Protein AF-A0A2P5AJ56-F1 (afdb_monomer_lite)

Structure (mmCIF, N/CA/C/O backbone):
data_AF-A0A2P5AJ56-F1
#
_entry.id   AF-A0A2P5AJ56-F1
#
loop_
_atom_site.group_PDB
_atom_site.id
_atom_site.type_symbol
_atom_site.label_atom_id
_atom_site.label_alt_id
_atom_site.label_comp_id
_atom_site.label_asym_id
_atom_site.label_entity_id
_atom_site.label_seq_id
_atom_site.pdbx_PDB_ins_code
_atom_site.Cartn_x
_atom_site.Cartn_y
_atom_site.Cartn_z
_atom_site.occupancy
_atom_site.B_iso_or_equiv
_atom_site.auth_seq_id
_atom_site.auth_comp_id
_atom_site.auth_asym_id
_atom_site.auth_atom_id
_atom_site.pdbx_PDB_model_num
ATOM 1 N N . MET A 1 1 ? 8.607 7.417 -4.498 1.00 88.12 1 MET A N 1
ATOM 2 C CA . MET A 1 1 ? 8.682 6.164 -5.276 1.00 88.12 1 MET A CA 1
ATOM 3 C C . MET A 1 1 ? 8.207 5.000 -4.419 1.00 88.12 1 MET A C 1
ATOM 5 O O . MET A 1 1 ? 8.861 4.690 -3.429 1.00 88.12 1 MET A O 1
ATOM 9 N N . TYR A 1 2 ? 7.075 4.386 -4.770 1.00 92.12 2 TYR A N 1
ATOM 10 C CA . TYR A 1 2 ? 6.456 3.298 -3.997 1.00 92.12 2 TYR A CA 1
ATOM 11 C C . TYR A 1 2 ? 6.404 1.979 -4.772 1.00 92.12 2 TYR A C 1
ATOM 13 O O . TYR A 1 2 ? 6.659 1.938 -5.980 1.00 92.12 2 TYR A O 1
ATOM 21 N N . LEU A 1 3 ? 6.050 0.904 -4.068 1.00 91.19 3 LEU A N 1
ATOM 22 C CA . LEU A 1 3 ? 5.930 -0.431 -4.633 1.00 91.19 3 LEU A CA 1
ATOM 23 C C . LEU A 1 3 ? 4.968 -0.468 -5.826 1.00 91.19 3 LEU A C 1
ATOM 25 O O . LEU A 1 3 ? 3.826 -0.023 -5.746 1.00 91.19 3 LEU A O 1
ATOM 29 N N . GLY A 1 4 ? 5.442 -1.013 -6.948 1.00 88.62 4 GLY A N 1
ATOM 30 C CA . GLY A 1 4 ? 4.676 -1.075 -8.199 1.00 88.62 4 GLY A CA 1
ATOM 31 C C . GLY A 1 4 ? 4.714 0.204 -9.037 1.00 88.62 4 GLY A C 1
ATOM 32 O O . GLY A 1 4 ? 4.020 0.280 -10.048 1.00 88.62 4 GLY A O 1
ATOM 33 N N . GLN A 1 5 ? 5.531 1.186 -8.654 1.00 89.31 5 GLN A N 1
ATOM 34 C CA . GLN A 1 5 ? 5.830 2.370 -9.457 1.00 89.31 5 GLN A CA 1
ATOM 35 C C . GLN A 1 5 ? 7.272 2.320 -9.966 1.00 89.31 5 GLN A C 1
ATOM 37 O O 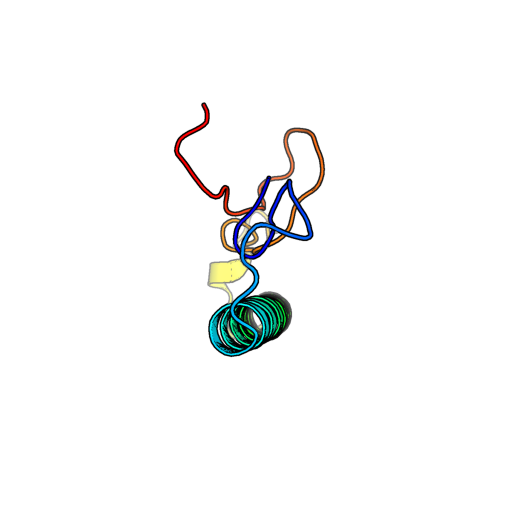. GLN A 1 5 ? 8.149 1.712 -9.340 1.00 89.31 5 GLN A O 1
ATOM 42 N N . ARG A 1 6 ? 7.525 3.006 -11.085 1.00 87.12 6 ARG A N 1
ATOM 43 C CA . ARG A 1 6 ? 8.867 3.312 -11.595 1.00 87.12 6 ARG A CA 1
ATOM 44 C C . ARG A 1 6 ? 8.985 4.778 -11.972 1.00 87.12 6 ARG A C 1
ATOM 46 O O . ARG A 1 6 ? 7.998 5.394 -12.350 1.00 87.12 6 ARG A O 1
ATOM 53 N N . ASP A 1 7 ? 10.202 5.289 -11.831 1.00 84.12 7 ASP A N 1
ATOM 54 C CA . ASP A 1 7 ? 10.547 6.680 -12.121 1.00 84.12 7 ASP A CA 1
ATOM 55 C C . ASP A 1 7 ? 10.704 6.889 -13.635 1.00 84.12 7 ASP A C 1
ATOM 57 O O . ASP A 1 7 ? 10.256 7.877 -14.204 1.00 84.12 7 ASP A O 1
ATOM 61 N N . THR A 1 8 ? 11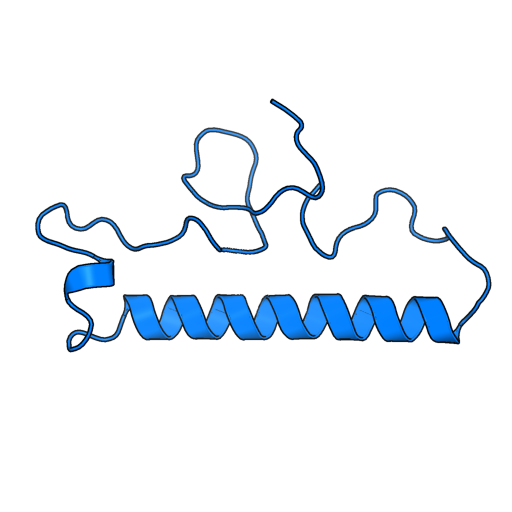.248 5.882 -14.327 1.00 86.56 8 THR A N 1
ATOM 62 C CA . THR A 1 8 ? 11.393 5.885 -15.786 1.00 86.56 8 THR A CA 1
ATOM 63 C C . THR A 1 8 ? 10.301 5.034 -16.450 1.00 86.56 8 THR A C 1
ATOM 65 O O . THR A 1 8 ? 10.225 3.831 -16.170 1.00 86.56 8 THR A O 1
ATOM 68 N N . PRO A 1 9 ? 9.479 5.604 -17.355 1.00 77.06 9 PRO A N 1
ATOM 69 C CA . PRO A 1 9 ? 8.407 4.869 -18.032 1.00 77.06 9 PRO A CA 1
ATOM 70 C C . PRO A 1 9 ? 8.931 3.808 -19.011 1.00 77.06 9 PRO A C 1
ATOM 72 O O . PRO A 1 9 ? 8.342 2.737 -19.117 1.00 77.06 9 PRO A O 1
ATOM 75 N N . VAL A 1 10 ? 10.066 4.059 -19.674 1.00 82.56 10 VAL A N 1
ATOM 76 C CA . VAL A 1 10 ? 10.718 3.110 -20.592 1.00 82.56 10 VAL A CA 1
ATOM 77 C C . VAL A 1 10 ? 12.035 2.647 -19.978 1.00 82.56 10 VAL A C 1
ATOM 79 O O . VAL A 1 10 ? 13.101 3.182 -20.257 1.00 82.56 10 VAL A O 1
ATOM 82 N N . TRP A 1 11 ? 11.949 1.675 -19.076 1.00 89.25 11 TRP A N 1
ATOM 83 C CA . TRP A 1 11 ? 13.120 1.081 -18.419 1.00 89.25 11 TRP A CA 1
ATOM 84 C C . TRP A 1 11 ? 13.616 -0.192 -19.120 1.00 89.25 11 TRP A C 1
ATOM 86 O O . TRP A 1 11 ? 14.705 -0.677 -18.828 1.00 89.25 11 TRP A O 1
ATOM 96 N N . THR A 1 12 ? 12.799 -0.759 -20.007 1.00 90.94 12 THR A N 1
ATOM 97 C CA . THR A 1 12 ? 13.107 -1.929 -20.831 1.00 90.94 12 THR A CA 1
ATOM 98 C C . THR A 1 12 ? 12.324 -1.840 -22.136 1.00 90.94 12 THR A C 1
ATOM 100 O O . THR A 1 12 ? 11.255 -1.228 -22.175 1.00 90.94 12 THR A O 1
ATOM 103 N N . THR A 1 13 ? 12.853 -2.455 -23.190 1.00 91.75 13 THR A N 1
ATOM 104 C CA . THR A 1 13 ? 12.166 -2.672 -24.471 1.00 91.75 13 THR A CA 1
ATOM 105 C C . THR A 1 13 ? 11.478 -4.038 -24.543 1.00 91.75 13 THR A C 1
ATOM 107 O O . THR A 1 13 ? 10.824 -4.342 -25.534 1.00 91.75 13 THR A O 1
ATOM 110 N N . ASP A 1 14 ? 11.618 -4.871 -23.506 1.00 94.94 14 ASP A N 1
ATOM 111 C CA . ASP A 1 14 ? 10.941 -6.164 -23.419 1.00 94.94 14 ASP A CA 1
ATOM 112 C C . ASP A 1 14 ? 9.470 -5.996 -23.006 1.00 94.94 14 ASP A C 1
ATOM 114 O O . ASP A 1 14 ? 9.139 -5.773 -21.834 1.00 94.94 14 ASP A O 1
ATOM 118 N N . ASP A 1 15 ? 8.577 -6.165 -23.979 1.00 93.62 15 ASP A N 1
ATOM 119 C CA . ASP A 1 15 ? 7.126 -6.109 -23.798 1.00 93.62 15 ASP A CA 1
ATOM 120 C C . ASP A 1 15 ? 6.598 -7.093 -22.743 1.00 93.62 15 ASP A C 1
ATOM 122 O O . ASP A 1 15 ? 5.587 -6.815 -22.085 1.00 93.62 15 ASP A O 1
ATOM 126 N N . GLN A 1 16 ? 7.237 -8.256 -22.562 1.00 95.38 16 GLN A N 1
ATOM 127 C CA . GLN A 1 16 ? 6.799 -9.231 -21.561 1.00 95.38 16 GLN A CA 1
ATOM 128 C C . GLN A 1 16 ? 7.060 -8.714 -20.149 1.00 95.38 16 GLN A C 1
ATOM 130 O O . GLN A 1 16 ? 6.177 -8.788 -19.287 1.00 95.38 16 GLN A O 1
ATOM 135 N N . ALA A 1 17 ? 8.241 -8.136 -19.924 1.00 94.62 17 ALA A N 1
ATOM 136 C CA . ALA A 1 17 ? 8.607 -7.529 -18.653 1.00 94.62 17 ALA A CA 1
ATOM 137 C C . ALA A 1 17 ? 7.697 -6.336 -18.309 1.00 94.62 17 ALA A C 1
ATOM 139 O O . ALA A 1 17 ? 7.233 -6.226 -17.169 1.00 94.62 17 ALA A O 1
ATOM 140 N N . VAL A 1 18 ? 7.367 -5.491 -19.295 1.00 92.56 18 VAL A N 1
ATOM 141 C CA . VAL A 1 18 ? 6.424 -4.370 -19.120 1.00 92.56 18 VAL A CA 1
ATOM 142 C C . VAL A 1 18 ? 5.039 -4.880 -18.709 1.00 92.56 18 VAL A C 1
ATOM 144 O O . VAL A 1 18 ? 4.510 -4.466 -17.674 1.00 92.56 18 VAL A O 1
ATOM 147 N N . LYS A 1 19 ? 4.474 -5.849 -19.442 1.00 94.31 19 LYS A N 1
ATOM 148 C CA . LYS A 1 19 ? 3.154 -6.432 -19.128 1.00 94.31 19 LYS A CA 1
ATOM 149 C C . LYS A 1 19 ? 3.120 -7.110 -17.756 1.00 94.31 19 LYS A C 1
ATOM 151 O O . LYS A 1 19 ? 2.124 -7.006 -17.032 1.00 94.31 19 LYS A O 1
ATOM 156 N N . ALA A 1 20 ? 4.193 -7.802 -17.374 1.00 95.31 20 ALA A N 1
ATOM 157 C CA . ALA A 1 20 ? 4.308 -8.418 -16.055 1.00 95.31 20 ALA A CA 1
ATOM 158 C C . ALA A 1 20 ? 4.315 -7.362 -14.936 1.00 95.31 20 ALA A C 1
ATOM 160 O O . ALA A 1 20 ? 3.624 -7.530 -13.926 1.00 95.31 20 ALA A O 1
ATOM 161 N N . PHE A 1 21 ? 5.030 -6.252 -15.138 1.00 93.81 21 PHE A N 1
ATOM 162 C CA . PHE A 1 21 ? 5.073 -5.142 -14.188 1.00 93.81 21 PHE A CA 1
ATOM 163 C C . PHE A 1 21 ? 3.713 -4.438 -14.049 1.00 93.81 21 PHE A C 1
ATOM 165 O O . PHE A 1 21 ? 3.260 -4.175 -12.933 1.00 93.81 21 PHE A O 1
ATOM 172 N N . GLU A 1 22 ? 2.989 -4.224 -15.149 1.00 92.50 22 GLU A N 1
ATOM 173 C CA . GLU A 1 22 ? 1.620 -3.694 -15.097 1.00 92.50 22 GLU A CA 1
ATOM 174 C C . GLU A 1 22 ? 0.667 -4.614 -14.324 1.00 92.50 22 GLU A C 1
ATOM 176 O O . GLU A 1 22 ? -0.133 -4.158 -13.499 1.00 92.50 22 GLU A O 1
ATOM 181 N N . LYS A 1 23 ? 0.752 -5.930 -14.562 1.00 95.94 23 LYS A N 1
ATOM 182 C CA . LYS A 1 23 ? -0.037 -6.928 -13.828 1.00 95.94 23 LYS A CA 1
ATOM 183 C C . LY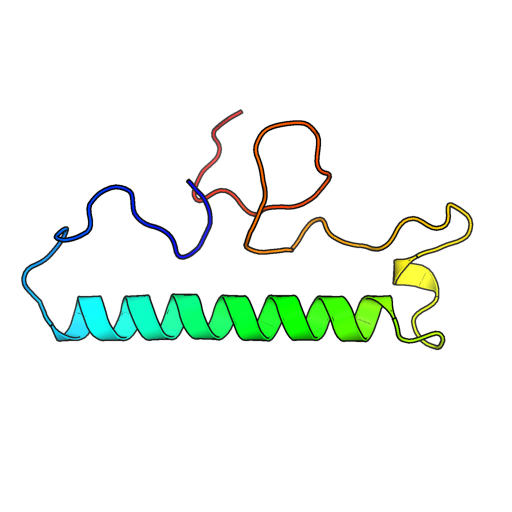S A 1 23 ? 0.286 -6.897 -12.334 1.00 95.94 23 LYS A C 1
ATOM 185 O O . LYS A 1 23 ? -0.627 -7.018 -11.514 1.00 95.94 23 LYS A O 1
ATOM 190 N N . PHE A 1 24 ? 1.554 -6.706 -11.977 1.00 95.25 24 PHE A N 1
ATOM 191 C CA . PHE A 1 24 ? 1.984 -6.539 -10.593 1.00 95.25 24 PHE A CA 1
ATOM 192 C C . PHE A 1 24 ? 1.345 -5.301 -9.945 1.00 95.25 24 PHE A C 1
ATOM 194 O O . PHE A 1 24 ? 0.705 -5.431 -8.900 1.00 95.25 24 PHE A O 1
ATOM 201 N N . GLY A 1 25 ? 1.399 -4.137 -10.600 1.00 93.62 25 GLY A N 1
ATOM 202 C CA . GLY A 1 25 ? 0.750 -2.914 -10.111 1.00 93.62 25 GLY A CA 1
ATOM 203 C C . GLY A 1 25 ? -0.770 -3.061 -9.941 1.00 93.62 25 GLY A C 1
ATOM 204 O O . GLY A 1 25 ? -1.328 -2.664 -8.917 1.00 93.62 25 GLY A O 1
ATOM 205 N N . LYS A 1 26 ? -1.453 -3.713 -10.894 1.00 94.75 26 LYS A N 1
ATOM 206 C CA . LYS A 1 26 ? -2.894 -4.027 -10.783 1.00 94.75 26 LYS A CA 1
ATOM 207 C C . LYS A 1 26 ? -3.196 -4.932 -9.584 1.00 94.75 26 LYS A C 1
ATOM 209 O O . LYS A 1 26 ? -4.175 -4.706 -8.875 1.00 94.75 26 LYS A O 1
ATOM 214 N N . LYS A 1 27 ? -2.347 -5.930 -9.323 1.00 96.38 27 LYS A N 1
ATOM 215 C CA . LYS A 1 27 ? -2.495 -6.821 -8.163 1.00 96.38 27 LYS A CA 1
ATOM 216 C C . LYS A 1 27 ? -2.337 -6.063 -6.843 1.00 96.38 27 LYS A C 1
ATOM 218 O O . LYS A 1 27 ? -3.111 -6.314 -5.923 1.00 96.38 27 LYS A O 1
ATOM 223 N N . LEU A 1 28 ? -1.386 -5.131 -6.758 1.00 95.62 28 LEU A N 1
ATOM 224 C CA . LEU A 1 28 ? -1.200 -4.291 -5.569 1.00 95.62 28 LEU A CA 1
ATOM 225 C C . LEU A 1 28 ? -2.427 -3.422 -5.278 1.00 95.62 28 LEU A C 1
ATOM 227 O O . LEU A 1 28 ? -2.892 -3.415 -4.140 1.00 95.62 28 LEU A O 1
ATOM 231 N N . LYS A 1 29 ? -3.019 -2.794 -6.303 1.00 93.44 29 LYS A N 1
ATOM 232 C CA . LYS A 1 29 ? -4.280 -2.044 -6.151 1.00 93.44 29 LYS A CA 1
ATOM 233 C C . LYS A 1 29 ? -5.405 -2.918 -5.584 1.00 93.44 29 LYS A C 1
ATOM 235 O O . LYS A 1 29 ? -6.056 -2.532 -4.619 1.00 93.44 29 LYS A O 1
ATOM 240 N N . GLY A 1 30 ? -5.572 -4.136 -6.106 1.00 95.62 30 GLY A N 1
ATOM 241 C CA . GLY A 1 30 ? -6.575 -5.077 -5.590 1.00 95.62 30 GLY A CA 1
ATOM 242 C C . GLY A 1 30 ? -6.315 -5.537 -4.147 1.00 95.62 30 GLY A C 1
ATOM 243 O O . GLY A 1 30 ? -7.257 -5.786 -3.389 1.00 95.62 30 GLY A O 1
ATOM 244 N N . ILE A 1 31 ? -5.046 -5.634 -3.734 1.00 95.19 31 ILE A N 1
ATOM 245 C CA . ILE A 1 31 ? -4.675 -5.908 -2.338 1.00 95.19 31 ILE A CA 1
ATOM 246 C C . ILE A 1 31 ? -5.041 -4.716 -1.451 1.00 95.19 31 ILE A C 1
ATOM 248 O O . ILE A 1 31 ? -5.655 -4.918 -0.406 1.00 95.19 31 ILE A O 1
ATOM 252 N N . GLU A 1 32 ? -4.732 -3.490 -1.867 1.00 94.81 32 GLU A N 1
ATOM 253 C CA . GLU A 1 32 ? -5.076 -2.276 -1.120 1.00 94.81 32 GLU A CA 1
ATOM 254 C C . GLU A 1 32 ? -6.594 -2.151 -0.912 1.00 94.81 32 GLU A C 1
ATOM 256 O O . GLU A 1 32 ? -7.055 -1.985 0.217 1.00 94.81 32 GLU A O 1
ATOM 261 N N . GLU A 1 33 ? -7.395 -2.383 -1.956 1.00 95.50 33 GLU A N 1
ATOM 262 C CA . GLU A 1 33 ? -8.862 -2.446 -1.866 1.00 95.50 33 GLU A CA 1
ATOM 263 C C . GLU A 1 33 ? -9.358 -3.534 -0.901 1.00 95.50 33 GLU A C 1
ATOM 265 O O . GLU A 1 33 ? -10.347 -3.357 -0.180 1.00 95.50 33 GLU A O 1
ATOM 270 N N . ARG A 1 34 ? -8.685 -4.690 -0.863 1.00 96.12 34 ARG A N 1
ATOM 271 C CA . ARG A 1 34 ? -8.990 -5.746 0.109 1.00 96.12 34 ARG A CA 1
ATOM 272 C C . ARG A 1 34 ? -8.689 -5.288 1.534 1.00 96.12 34 ARG A C 1
ATOM 274 O O . ARG A 1 34 ? -9.521 -5.525 2.406 1.00 96.12 34 ARG A O 1
ATOM 281 N N . ILE A 1 35 ? -7.562 -4.618 1.775 1.00 95.12 35 ILE A N 1
ATOM 282 C CA . ILE A 1 35 ? -7.227 -4.093 3.105 1.00 95.12 35 ILE A CA 1
ATOM 283 C C . ILE A 1 35 ? -8.247 -3.027 3.526 1.00 95.12 35 ILE A C 1
ATOM 285 O O . ILE A 1 35 ? -8.722 -3.072 4.659 1.00 95.12 35 ILE A O 1
ATOM 289 N N . ILE A 1 36 ? -8.663 -2.138 2.617 1.00 95.19 36 ILE A N 1
ATOM 290 C CA . ILE A 1 36 ? -9.718 -1.144 2.879 1.00 95.19 36 ILE A CA 1
ATOM 291 C C . ILE A 1 36 ? -11.017 -1.830 3.318 1.00 95.19 36 ILE A C 1
ATOM 293 O O . ILE A 1 36 ? -11.620 -1.421 4.309 1.00 95.19 36 ILE A O 1
ATOM 297 N N . ARG A 1 37 ? -11.444 -2.890 2.617 1.00 96.38 37 ARG A N 1
ATOM 298 C CA . ARG A 1 37 ? -12.631 -3.669 3.006 1.00 96.38 37 ARG A CA 1
ATOM 299 C C . ARG A 1 37 ? -12.466 -4.318 4.377 1.00 96.38 37 ARG A C 1
ATOM 301 O O . ARG A 1 37 ? -13.374 -4.229 5.191 1.00 96.38 37 ARG A O 1
ATOM 308 N N . MET A 1 38 ? -11.304 -4.907 4.656 1.00 95.31 38 MET A N 1
ATOM 309 C CA . MET A 1 38 ? -11.017 -5.516 5.958 1.00 95.31 38 MET A CA 1
ATOM 310 C C . MET A 1 38 ? -11.014 -4.488 7.095 1.00 95.31 38 MET A C 1
ATOM 312 O O . MET A 1 38 ? -11.491 -4.785 8.181 1.00 95.31 38 MET A O 1
ATOM 316 N N . ASN A 1 39 ? -10.499 -3.280 6.864 1.00 94.88 39 ASN A N 1
ATOM 317 C CA . ASN A 1 39 ? -10.503 -2.206 7.860 1.00 94.88 39 ASN A CA 1
ATOM 318 C C . ASN A 1 39 ? -11.919 -1.692 8.177 1.00 94.88 39 ASN A C 1
ATOM 320 O O . ASN A 1 39 ? -12.125 -1.133 9.249 1.00 94.88 39 ASN A O 1
ATOM 324 N N . LYS A 1 40 ? -12.876 -1.872 7.257 1.00 94.44 40 LYS A N 1
ATOM 325 C CA . LYS A 1 40 ? -14.296 -1.529 7.444 1.00 94.44 40 LYS A CA 1
ATOM 326 C C . LYS A 1 40 ? -15.125 -2.674 8.033 1.00 94.44 40 LYS A C 1
ATOM 328 O O . LYS A 1 40 ? -16.277 -2.456 8.385 1.00 94.44 40 LYS A O 1
ATOM 333 N N . ASP A 1 41 ? -14.574 -3.883 8.105 1.00 95.69 41 ASP A N 1
ATOM 334 C CA . ASP A 1 41 ? -15.274 -5.037 8.660 1.00 95.69 41 ASP A CA 1
ATOM 335 C C . ASP A 1 41 ? -15.257 -4.974 10.193 1.00 95.69 41 ASP A C 1
ATOM 337 O O . ASP A 1 41 ? -14.218 -5.156 10.832 1.00 95.69 41 ASP A O 1
ATOM 341 N N . GLU A 1 42 ? -16.425 -4.746 10.791 1.00 91.56 42 GLU A N 1
ATOM 342 C CA . GLU A 1 42 ? -16.610 -4.645 12.244 1.00 91.56 42 GLU A CA 1
ATOM 343 C C . GLU A 1 42 ? -16.250 -5.938 12.994 1.00 91.56 42 GLU A C 1
ATOM 345 O O . GLU A 1 42 ? -15.946 -5.906 14.193 1.00 91.56 42 GLU A O 1
ATOM 350 N N . LYS A 1 43 ? -16.228 -7.087 12.302 1.00 94.94 43 LYS A N 1
ATOM 351 C CA . LYS A 1 43 ? -15.761 -8.355 12.881 1.00 94.94 43 LYS A CA 1
ATOM 352 C C . LYS A 1 43 ? -14.254 -8.325 13.141 1.00 94.94 43 LYS A C 1
ATOM 354 O O . LYS A 1 43 ? -13.776 -8.978 14.069 1.00 94.94 43 LYS A O 1
ATOM 359 N N . LEU A 1 44 ? -13.498 -7.543 12.369 1.00 94.06 44 LEU A N 1
ATOM 360 C CA . LEU A 1 44 ? -12.041 -7.432 12.444 1.00 94.06 44 LEU A CA 1
ATOM 361 C C . LEU A 1 44 ? -11.599 -6.284 13.368 1.00 94.06 44 LEU A C 1
ATOM 363 O O . LEU A 1 44 ? -10.841 -5.394 12.983 1.00 94.06 44 LEU A O 1
ATOM 367 N N . LYS A 1 45 ? -12.026 -6.338 14.633 1.00 90.25 45 LYS A N 1
ATOM 368 C CA . LYS A 1 45 ? -11.833 -5.272 15.640 1.00 90.25 45 LYS A CA 1
ATOM 369 C C . LYS A 1 45 ? -10.376 -4.826 15.824 1.00 90.25 45 LYS A C 1
ATOM 371 O O . LYS A 1 45 ? -10.112 -3.643 16.026 1.00 90.25 45 LYS A O 1
ATOM 376 N N . ASN A 1 46 ? -9.421 -5.748 15.684 1.00 94.00 46 ASN A N 1
ATOM 377 C CA . ASN A 1 46 ? -7.987 -5.471 15.849 1.00 94.00 46 ASN A CA 1
ATOM 378 C C . ASN A 1 46 ? -7.391 -4.607 14.728 1.00 94.00 46 ASN A C 1
ATOM 380 O O . ASN A 1 46 ? -6.250 -4.171 14.838 1.00 94.00 46 ASN A O 1
ATOM 384 N N . ARG A 1 47 ? -8.134 -4.360 13.643 1.00 93.44 47 ARG A N 1
ATOM 385 C CA . ARG A 1 47 ? -7.668 -3.498 12.551 1.00 93.44 47 ARG A CA 1
ATOM 386 C C . ARG A 1 47 ? -7.838 -2.014 12.829 1.00 93.44 47 ARG A C 1
ATOM 388 O O . ARG A 1 47 ? -7.224 -1.226 12.126 1.00 93.44 47 ARG A O 1
ATOM 395 N N . VAL A 1 48 ? -8.670 -1.652 13.804 1.00 93.50 48 VAL A N 1
ATOM 396 C CA . VAL A 1 48 ? -8.968 -0.261 14.178 1.00 93.50 48 VAL A CA 1
ATOM 397 C C . VAL A 1 48 ? -8.657 -0.026 15.658 1.00 93.50 48 VAL A C 1
ATOM 399 O O . VAL A 1 48 ? -8.078 0.996 16.028 1.00 93.50 48 VAL A O 1
ATOM 402 N N . GLY A 1 49 ? -9.011 -0.998 16.505 1.00 91.81 49 GLY A N 1
ATOM 403 C CA . GLY A 1 49 ? -8.741 -0.965 17.937 1.00 91.81 49 GLY A CA 1
ATOM 404 C C . GLY A 1 49 ? -9.434 0.189 18.681 1.00 91.81 49 GLY A C 1
ATOM 405 O O . GLY A 1 49 ? -10.207 0.957 18.103 1.00 91.81 49 GLY A O 1
ATOM 406 N N . PRO A 1 50 ? -9.159 0.337 19.989 1.00 92.88 50 PRO A N 1
ATOM 407 C CA . PRO A 1 50 ? -9.752 1.388 20.820 1.00 92.88 50 PRO A CA 1
ATOM 408 C C . PRO A 1 50 ? -9.291 2.799 20.423 1.00 92.88 50 PRO A C 1
ATOM 410 O O . PRO A 1 50 ? -10.026 3.762 20.621 1.00 92.88 50 PRO A O 1
ATOM 413 N N . ALA A 1 51 ? -8.108 2.917 19.811 1.00 92.75 51 ALA A N 1
ATOM 414 C CA . ALA A 1 51 ? -7.556 4.177 19.315 1.00 92.75 51 ALA A CA 1
ATOM 415 C C . ALA A 1 51 ? -8.240 4.689 18.033 1.00 92.75 51 ALA A C 1
ATOM 417 O O . ALA A 1 51 ? -7.893 5.762 17.549 1.00 92.75 51 ALA A O 1
ATOM 418 N N . LYS A 1 52 ? -9.204 3.936 17.477 1.00 90.69 52 LYS A N 1
ATOM 419 C CA . LYS A 1 52 ? -9.931 4.286 16.247 1.00 90.69 52 LYS A CA 1
ATOM 420 C C . LYS A 1 52 ? -9.007 4.561 15.052 1.00 90.69 52 LYS A C 1
ATOM 422 O O . LYS A 1 52 ? -9.323 5.399 14.211 1.00 90.69 52 LYS A O 1
ATOM 427 N N . LEU A 1 53 ? -7.888 3.838 14.964 1.00 92.31 53 LEU A N 1
ATOM 428 C CA . LEU A 1 53 ? -6.880 4.019 13.921 1.00 92.31 53 LEU A CA 1
ATOM 429 C C . LEU A 1 53 ? -6.845 2.796 12.992 1.00 92.31 53 LEU A C 1
ATOM 431 O O . LEU A 1 53 ? -6.324 1.751 13.385 1.00 92.31 53 LEU A O 1
ATOM 435 N N . PRO A 1 54 ? -7.383 2.896 11.765 1.00 92.69 54 PRO A N 1
ATOM 436 C CA . PRO A 1 54 ? -7.347 1.802 10.804 1.00 92.69 54 PRO A CA 1
ATOM 437 C C . PRO A 1 54 ? -5.919 1.401 10.422 1.00 92.69 54 PRO A C 1
ATOM 439 O O . PRO A 1 54 ? -5.044 2.244 10.239 1.00 92.69 54 PRO A O 1
ATOM 442 N N . TYR A 1 55 ? -5.694 0.107 10.214 1.00 93.69 55 TYR A N 1
ATOM 443 C CA . TYR A 1 55 ? -4.397 -0.411 9.798 1.00 93.69 55 TYR A CA 1
ATOM 444 C C . TYR A 1 55 ? -4.122 -0.101 8.320 1.00 93.69 55 TYR A C 1
ATOM 446 O O . TYR A 1 55 ? -4.576 -0.824 7.424 1.00 93.69 55 TYR A O 1
ATOM 454 N N . THR A 1 56 ? -3.359 0.961 8.062 1.00 93.94 56 THR A N 1
ATOM 455 C CA . THR A 1 56 ? -3.021 1.443 6.708 1.00 93.94 56 THR A CA 1
ATOM 456 C C . THR A 1 56 ? -1.553 1.274 6.319 1.00 93.94 56 THR A C 1
ATOM 458 O O . THR A 1 56 ? -1.184 1.565 5.184 1.00 93.94 56 THR A O 1
ATOM 461 N N . LEU A 1 57 ? -0.713 0.751 7.218 1.00 92.31 57 LEU A N 1
ATOM 462 C CA . LEU A 1 57 ? 0.742 0.652 7.023 1.00 92.31 57 LEU A CA 1
ATOM 463 C C . LEU A 1 57 ? 1.152 -0.141 5.772 1.00 92.31 57 LEU A C 1
ATOM 465 O O . LEU A 1 57 ? 2.192 0.132 5.187 1.00 92.31 57 LEU A O 1
ATOM 469 N N . LEU A 1 58 ? 0.326 -1.100 5.343 1.00 93.88 58 LEU A N 1
ATOM 470 C CA . LEU A 1 58 ? 0.583 -1.939 4.167 1.00 93.88 58 LEU A CA 1
ATOM 471 C C . LEU A 1 58 ? -0.160 -1.482 2.904 1.00 93.88 58 LEU A C 1
ATOM 473 O O . LEU A 1 58 ? -0.367 -2.277 1.988 1.00 93.88 58 LEU A O 1
ATOM 477 N N . TYR A 1 59 ? -0.602 -0.227 2.844 1.00 93.44 59 TYR A N 1
ATOM 478 C CA . TYR A 1 59 ? -1.127 0.319 1.593 1.00 93.44 59 TYR A CA 1
ATOM 479 C C . TYR A 1 59 ? 0.036 0.509 0.622 1.00 93.44 59 TYR A C 1
ATOM 481 O O . TYR A 1 59 ? 1.104 0.988 1.003 1.00 93.44 59 TYR A O 1
ATOM 489 N N . SER A 1 60 ? -0.166 0.114 -0.633 1.00 88.62 60 SER A N 1
ATOM 490 C CA . SER A 1 60 ? 0.874 0.203 -1.659 1.00 88.62 60 SER A CA 1
ATOM 491 C C . SER A 1 60 ? 1.177 1.652 -2.034 1.00 88.62 60 SER A C 1
ATOM 493 O O . SER A 1 60 ? 2.312 1.971 -2.377 1.00 88.62 60 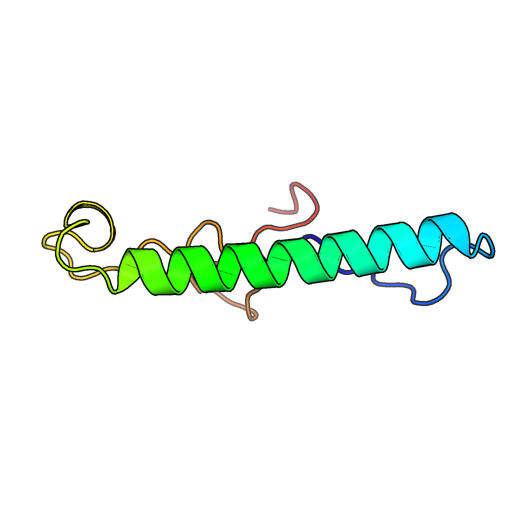SER A O 1
ATOM 495 N N . SER A 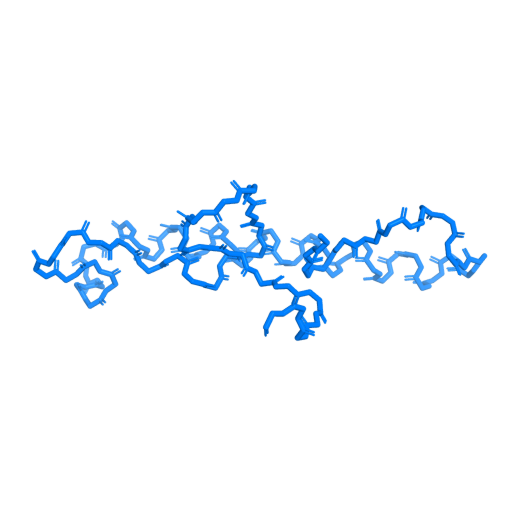1 61 ? 0.181 2.531 -1.912 1.00 89.75 61 SER A N 1
ATOM 496 C CA . SER A 1 61 ? 0.273 3.943 -2.259 1.00 89.75 61 SER A CA 1
ATOM 497 C C . SER A 1 61 ? 0.290 4.860 -1.035 1.00 89.75 61 SER A C 1
ATOM 499 O O . SER A 1 61 ? -0.252 4.543 0.028 1.00 89.75 61 SER A O 1
ATOM 501 N N . SER A 1 62 ? 0.927 6.020 -1.191 1.00 90.88 62 SER A N 1
ATOM 502 C CA . SER A 1 62 ? 0.903 7.089 -0.200 1.00 90.88 62 SER A CA 1
ATOM 503 C C . SER A 1 62 ? 1.216 8.446 -0.821 1.00 90.88 62 SER A C 1
ATOM 505 O O . SER A 1 62 ? 1.693 8.534 -1.952 1.00 90.88 62 SER A O 1
ATOM 507 N N . GLU A 1 63 ? 0.916 9.490 -0.059 1.00 89.00 63 GLU A N 1
ATOM 508 C CA . GLU A 1 63 ? 1.231 10.883 -0.362 1.00 89.00 63 GLU A CA 1
ATOM 509 C C . GLU A 1 63 ? 2.474 11.311 0.431 1.00 89.00 63 GLU A C 1
ATOM 511 O O . GLU A 1 63 ? 2.903 10.621 1.361 1.00 89.00 63 GLU A O 1
ATOM 516 N N . GLY A 1 64 ? 3.062 12.453 0.071 1.00 83.38 64 GLY A N 1
ATOM 517 C CA . GLY A 1 64 ? 4.185 13.014 0.820 1.00 83.38 64 GLY A CA 1
ATOM 518 C C . GLY A 1 64 ? 3.788 13.400 2.249 1.00 83.38 64 GLY A C 1
ATOM 519 O O . GLY A 1 64 ? 2.707 13.937 2.475 1.00 83.38 64 GLY A O 1
ATOM 520 N N . GLY A 1 65 ? 4.685 13.154 3.207 1.00 88.88 65 GLY A N 1
ATOM 521 C CA . GLY A 1 65 ? 4.508 13.521 4.616 1.00 88.88 65 GLY A CA 1
ATOM 522 C C . GLY A 1 65 ? 4.258 12.334 5.549 1.00 88.88 65 GLY A C 1
ATOM 523 O O . GLY A 1 65 ? 4.424 11.170 5.182 1.00 88.88 65 GLY A O 1
ATOM 524 N N . LEU A 1 66 ? 3.879 12.636 6.793 1.00 88.25 66 LEU A N 1
ATOM 525 C CA . LEU A 1 66 ? 3.599 11.639 7.827 1.00 88.25 66 LEU A CA 1
ATOM 526 C C . LEU A 1 66 ? 2.167 11.107 7.680 1.00 88.25 66 LEU A C 1
ATOM 528 O O . LEU A 1 66 ? 1.233 11.606 8.300 1.00 88.25 66 LEU A O 1
ATOM 532 N N . THR A 1 67 ? 1.996 10.099 6.830 1.00 87.00 67 THR A N 1
ATOM 533 C CA . THR A 1 67 ? 0.671 9.604 6.413 1.00 87.00 67 THR A CA 1
ATOM 534 C C . THR A 1 67 ? 0.271 8.263 7.033 1.00 87.00 67 THR A C 1
ATOM 536 O O . THR A 1 67 ? -0.883 7.857 6.906 1.00 87.00 67 THR A O 1
ATOM 539 N N . GLY A 1 68 ? 1.200 7.540 7.672 1.00 85.81 68 GLY A N 1
ATOM 540 C CA . GLY A 1 68 ? 0.930 6.214 8.251 1.00 85.81 68 GLY A CA 1
ATOM 541 C C . GLY A 1 68 ? 0.548 5.142 7.216 1.00 85.81 68 GLY A C 1
ATOM 542 O O . GLY A 1 68 ? -0.123 4.161 7.551 1.00 85.81 68 GLY A O 1
ATOM 543 N N . LYS A 1 69 ? 0.926 5.335 5.947 1.00 91.25 69 LYS A N 1
ATOM 544 C CA . LYS A 1 69 ? 0.644 4.427 4.827 1.00 91.25 69 LYS A CA 1
A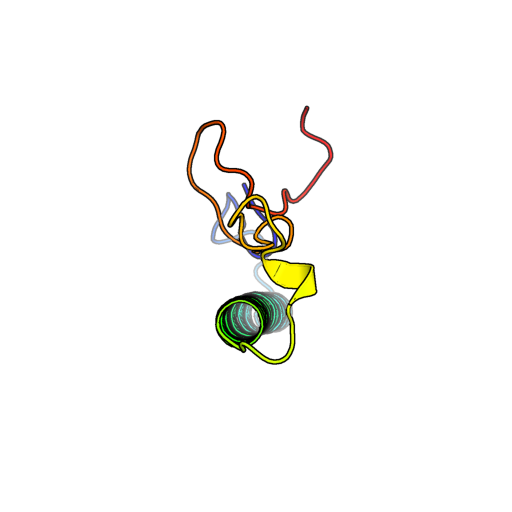TOM 545 C C . LYS A 1 69 ? 1.740 4.530 3.757 1.00 91.25 69 LYS A C 1
ATOM 547 O O . LYS A 1 69 ? 2.441 5.541 3.700 1.00 91.25 69 LYS A O 1
ATOM 552 N N . GLY A 1 70 ? 1.844 3.525 2.887 1.00 92.44 70 GLY A N 1
ATOM 553 C CA . GLY A 1 70 ? 2.786 3.497 1.763 1.00 92.44 70 GLY A CA 1
ATOM 554 C C . GLY A 1 70 ? 3.949 2.539 1.965 1.00 92.44 70 GLY A C 1
ATOM 555 O O . GLY A 1 70 ? 4.703 2.663 2.926 1.00 92.44 70 GLY A O 1
ATOM 556 N N . ILE A 1 71 ? 4.137 1.630 1.009 1.00 93.88 71 ILE A N 1
ATOM 557 C CA . ILE A 1 71 ? 5.280 0.715 0.979 1.00 93.88 71 ILE A CA 1
ATOM 558 C C . ILE A 1 71 ? 6.319 1.275 -0.001 1.00 93.88 71 ILE A C 1
ATOM 560 O O . ILE A 1 71 ? 6.058 1.288 -1.210 1.00 93.88 71 ILE A O 1
ATOM 564 N N . PRO A 1 72 ? 7.480 1.765 0.470 1.00 93.44 72 PRO A N 1
ATOM 565 C CA . PRO A 1 72 ? 8.533 2.232 -0.422 1.00 93.44 72 PRO A CA 1
ATOM 566 C C . PRO A 1 72 ? 9.172 1.057 -1.176 1.00 93.44 72 PRO A C 1
ATOM 568 O O . PRO A 1 72 ? 9.138 -0.087 -0.727 1.00 93.44 72 PRO A O 1
ATOM 571 N N . ASN A 1 73 ? 9.787 1.344 -2.326 1.00 92.25 73 ASN A N 1
ATOM 572 C CA . ASN A 1 73 ? 10.542 0.336 -3.085 1.00 92.25 73 ASN A CA 1
ATOM 573 C C . ASN A 1 73 ? 11.822 -0.133 -2.365 1.00 92.25 73 ASN A C 1
ATOM 575 O O . ASN A 1 73 ? 12.335 -1.206 -2.672 1.00 92.25 73 ASN A O 1
ATOM 579 N N . SER A 1 74 ? 12.360 0.680 -1.454 1.00 91.25 74 SER A N 1
ATOM 580 C CA . SER A 1 74 ? 13.654 0.478 -0.798 1.00 91.25 74 SER A CA 1
ATOM 581 C C . SER A 1 74 ? 13.691 1.147 0.578 1.00 91.25 74 SER A C 1
ATOM 583 O O . SER A 1 74 ? 12.861 2.008 0.883 1.00 91.25 74 SER A O 1
ATOM 585 N N . PHE A 1 75 ? 14.692 0.802 1.391 1.00 89.75 75 PHE A N 1
ATOM 586 C CA . PHE A 1 75 ? 15.040 1.559 2.596 1.00 89.75 75 PHE A CA 1
ATOM 587 C C . PHE A 1 75 ? 15.570 2.935 2.178 1.00 89.75 75 PHE A C 1
ATOM 589 O O . PHE A 1 75 ? 16.676 3.045 1.659 1.00 89.75 75 PHE A O 1
ATOM 596 N N . SER A 1 76 ? 14.726 3.956 2.312 1.00 86.50 76 SER A N 1
ATOM 597 C CA . SER A 1 76 ? 15.006 5.327 1.853 1.00 86.50 76 SER A CA 1
ATOM 598 C C . SER A 1 76 ? 15.067 6.341 3.002 1.00 86.50 76 SER A C 1
ATOM 600 O O . SER A 1 76 ? 15.184 7.537 2.745 1.00 86.50 76 SER A O 1
ATOM 602 N N . ILE A 1 77 ? 14.938 5.868 4.245 1.00 83.56 77 ILE A N 1
ATOM 603 C CA . ILE A 1 77 ? 15.018 6.622 5.500 1.00 83.56 77 ILE A CA 1
ATOM 604 C C . ILE A 1 77 ? 15.512 5.700 6.613 1.00 83.56 77 ILE A C 1
ATOM 606 O O . ILE A 1 77 ? 15.311 4.469 6.460 1.00 83.56 77 ILE A O 1
#

Radius of gyration: 15.34 Å; chains: 1; bounding box: 32×23×45 Å

Organism: Parasponia andersonii (NCBI:txid3476)

Foldseek 3Di:
DFPLDDPDPPPDPDPVVNVVSVVRNVVLVVVLVVLVVLQVDPVNQVQQDPVNRGQACSRRDDDPDDDNHHHHPDDPD

Secondary structure (DSSP, 8-state):
-BTT--S-S-S-S-HHHHHHHHHHHHHHHHHHHHHHHHHH-TT-GGGTTTTT----TT-S---SSS-S---BSS---

Sequence (77 aa):
MYLGQRDTPVWTTDDQAVKAFEKFGKKLKGIEERIIRMNKDEKLKNRVGPAKLPYTLLYSSSEGGLTGKGIPNSFSI

pLDDT: mean 91.86, std 3.73, range [77.06, 96.38]

InterPro domains:
  IPR000907 Lipoxygenase [PTHR11771] (2-77)
  IPR013819 Lipoxygenase, C-terminal [PF00305] (2-59)
  IPR013819 Lipoxygenase, C-terminal [PS51393] (1-77)
  IPR036226 Lipoxigenase, C-terminal domain superfamily [SSF48484] (2-77)